Protein AF-A0A3B0VRW0-F1 (afdb_monomer_lite)

Organism: NCBI:txid652676

Secondary structure (DSSP, 8-state):
-PPPPPP--PPPPPHHHHHHHHHHHHHHHHHHHTTTTTT----EEETTEEEPHHHHHHHHHHHHHHHHHHHHHHHHHTTPPPP--SHHHHHHHTT-SPPPPPP---

Structure (mmCIF, N/CA/C/O backbone):
data_AF-A0A3B0VRW0-F1
#
_entry.id   AF-A0A3B0VRW0-F1
#
loop_
_atom_site.group_PDB
_atom_site.id
_atom_site.type_symbol
_atom_site.label_atom_id
_atom_site.label_alt_id
_atom_site.label_comp_id
_atom_site.label_asym_id
_atom_site.label_entity_id
_atom_site.label_seq_id
_atom_site.pdbx_PDB_ins_code
_atom_site.Cartn_x
_atom_site.Cartn_y
_atom_site.Cartn_z
_atom_site.occupancy
_atom_site.B_iso_or_equiv
_atom_site.auth_seq_id
_atom_site.auth_comp_id
_atom_site.auth_asym_id
_atom_site.auth_atom_id
_atom_site.pdbx_PDB_model_num
ATOM 1 N N . MET A 1 1 ? -23.478 21.149 -30.872 1.00 41.31 1 MET A N 1
ATOM 2 C CA . MET A 1 1 ? -23.510 20.870 -29.421 1.00 41.31 1 MET A CA 1
ATOM 3 C C . MET A 1 1 ? -23.155 19.397 -29.230 1.00 41.31 1 MET A C 1
ATOM 5 O O . MET A 1 1 ? -23.998 18.545 -29.491 1.00 41.31 1 MET A O 1
ATOM 9 N N . GLY A 1 2 ? -21.890 19.077 -28.942 1.00 54.88 2 GLY A N 1
ATOM 10 C CA . GLY A 1 2 ? -21.461 17.691 -28.709 1.00 54.88 2 GLY A CA 1
ATOM 11 C C . GLY A 1 2 ? -22.028 17.187 -27.383 1.00 54.88 2 GLY A C 1
ATOM 12 O O . GLY A 1 2 ? -22.048 17.938 -26.413 1.00 54.88 2 GLY A O 1
ATOM 13 N N . LYS A 1 3 ? -22.554 15.959 -27.346 1.00 57.75 3 LYS A N 1
ATOM 14 C CA . LYS A 1 3 ? -23.008 15.347 -26.092 1.00 57.75 3 LYS A CA 1
ATOM 15 C C . LYS A 1 3 ? -21.777 15.059 -25.232 1.00 57.75 3 LYS A C 1
ATOM 17 O O . LYS A 1 3 ? -20.930 14.276 -25.650 1.00 57.75 3 LYS A O 1
ATOM 22 N N . GLU A 1 4 ? -21.701 15.684 -24.061 1.00 54.88 4 GLU A N 1
ATOM 23 C CA . GLU A 1 4 ? -20.744 15.335 -23.007 1.00 54.88 4 GLU A CA 1
ATOM 24 C C . GLU A 1 4 ? -20.784 13.813 -22.763 1.00 54.88 4 GLU A C 1
ATOM 26 O O . GLU A 1 4 ? -21.884 13.251 -22.632 1.00 54.88 4 GLU A O 1
ATOM 31 N N . PRO A 1 5 ? -19.632 13.117 -22.740 1.00 62.00 5 PRO A N 1
ATOM 32 C CA . PRO A 1 5 ? -19.601 11.696 -22.436 1.00 62.00 5 PRO A CA 1
ATOM 33 C C . PRO A 1 5 ? -20.141 11.485 -21.021 1.00 62.00 5 PRO A C 1
ATOM 35 O O . PRO A 1 5 ? -19.638 12.040 -20.046 1.00 62.00 5 PRO A O 1
ATOM 38 N N . ARG A 1 6 ? -21.204 10.686 -20.903 1.00 61.50 6 ARG A N 1
ATOM 39 C CA . ARG A 1 6 ? -21.735 10.305 -19.594 1.00 61.50 6 ARG A CA 1
ATOM 40 C C . ARG A 1 6 ? -20.704 9.420 -18.902 1.00 61.50 6 ARG A C 1
ATOM 42 O O . ARG A 1 6 ? -20.290 8.416 -19.479 1.00 61.50 6 ARG A O 1
ATOM 49 N N . LEU A 1 7 ? -20.331 9.78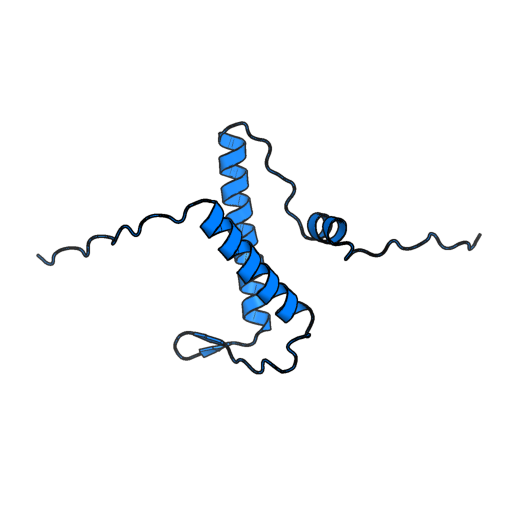3 -17.675 1.00 60.16 7 LEU A N 1
ATOM 50 C CA . LEU A 1 7 ? -19.578 8.918 -16.768 1.00 60.16 7 LEU A CA 1
ATOM 51 C C . LEU A 1 7 ? -20.251 7.539 -16.731 1.00 60.16 7 LEU A C 1
ATOM 53 O O . LEU A 1 7 ? -21.423 7.417 -16.367 1.00 60.16 7 LEU A O 1
ATOM 57 N N . ASN A 1 8 ? -19.521 6.514 -17.171 1.00 66.50 8 ASN A N 1
ATOM 58 C CA . ASN A 1 8 ? -19.935 5.128 -17.022 1.00 66.50 8 ASN A CA 1
ATOM 59 C C . ASN A 1 8 ? -19.782 4.763 -15.544 1.00 66.50 8 ASN A C 1
ATOM 61 O O . ASN A 1 8 ? -18.683 4.437 -15.098 1.00 66.50 8 ASN A O 1
ATOM 65 N N . TRP A 1 9 ? -20.869 4.877 -14.784 1.00 56.38 9 TRP A N 1
ATOM 66 C CA . TRP A 1 9 ? -20.918 4.434 -13.397 1.00 56.38 9 TRP A 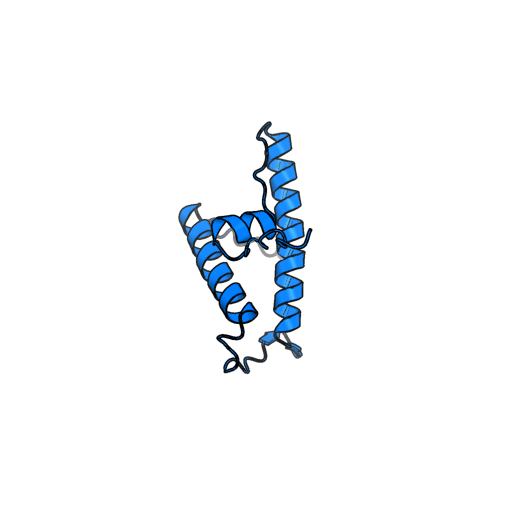CA 1
ATOM 67 C C . TRP A 1 9 ? -20.836 2.909 -13.367 1.00 56.38 9 TRP A C 1
ATOM 69 O O . TRP A 1 9 ? -21.850 2.214 -13.414 1.00 56.38 9 TRP A O 1
ATOM 79 N N . GLN A 1 10 ? -19.612 2.388 -13.325 1.00 76.31 10 GLN A N 1
ATOM 80 C CA . GLN A 1 10 ? -19.386 1.000 -12.956 1.00 76.31 10 GLN A CA 1
ATOM 81 C C . GLN A 1 10 ? -19.892 0.794 -11.528 1.00 76.31 10 GLN A C 1
ATOM 83 O O . GLN A 1 10 ? -19.759 1.680 -10.679 1.00 76.31 10 GLN A O 1
ATOM 88 N N . THR A 1 11 ? -20.494 -0.366 -11.269 1.00 82.38 11 THR A N 1
ATOM 89 C CA . THR A 1 11 ? -20.878 -0.758 -9.914 1.00 82.38 11 THR A CA 1
ATOM 90 C C . THR A 1 11 ? -19.636 -0.687 -9.022 1.00 82.38 11 THR A C 1
ATOM 92 O O . THR A 1 11 ? -18.639 -1.333 -9.352 1.00 82.38 11 THR A O 1
ATOM 95 N N . PRO A 1 12 ? -19.654 0.106 -7.933 1.00 84.25 12 PRO A N 1
ATOM 96 C CA . PRO A 1 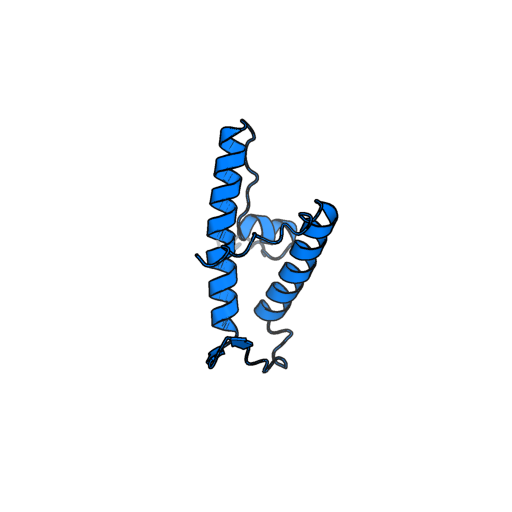12 ? -18.525 0.166 -7.020 1.00 84.25 12 PRO A CA 1
ATOM 97 C C . PRO A 1 12 ? -18.251 -1.226 -6.440 1.00 84.25 12 PRO A C 1
ATOM 99 O O . PRO A 1 12 ? -19.213 -1.934 -6.123 1.00 84.25 12 PRO A O 1
ATOM 102 N N . PRO A 1 13 ? -16.977 -1.618 -6.283 1.00 88.75 13 PRO A N 1
ATOM 103 C CA . PRO A 1 13 ? -16.641 -2.897 -5.683 1.00 88.75 13 PRO A CA 1
ATOM 104 C C . PRO A 1 13 ? -17.179 -2.970 -4.254 1.00 88.75 13 PRO A C 1
ATOM 106 O O . PRO A 1 13 ? -17.162 -1.988 -3.504 1.00 88.75 13 PRO A O 1
ATOM 109 N N . ASN A 1 14 ? -17.653 -4.148 -3.867 1.00 94.25 14 ASN A N 1
ATOM 110 C CA . ASN A 1 14 ? -18.024 -4.411 -2.487 1.00 94.25 14 ASN A CA 1
ATOM 111 C C . ASN A 1 14 ? -16.767 -4.544 -1.601 1.00 94.25 14 ASN A C 1
ATOM 113 O O . ASN A 1 14 ? -15.638 -4.645 -2.083 1.00 94.25 14 ASN A O 1
ATOM 117 N N . PHE A 1 15 ? -16.950 -4.561 -0.279 1.00 92.69 15 PHE A N 1
ATOM 118 C CA . PHE A 1 15 ? -15.819 -4.623 0.653 1.00 92.69 15 PHE A CA 1
ATOM 119 C C . PHE A 1 15 ? -14.953 -5.881 0.505 1.00 92.69 15 PHE A C 1
ATOM 121 O O . PHE A 1 15 ? -13.746 -5.794 0.718 1.00 92.69 15 PHE A O 1
ATOM 128 N N . ALA A 1 16 ? -15.526 -7.027 0.125 1.00 95.69 16 ALA A N 1
ATOM 129 C CA . ALA A 1 16 ? -14.752 -8.247 -0.094 1.00 95.69 16 ALA A CA 1
ATOM 130 C C . ALA A 1 16 ? -13.875 -8.133 -1.351 1.00 95.69 16 ALA A C 1
ATOM 132 O O . ALA A 1 16 ? -12.709 -8.515 -1.323 1.00 95.69 16 ALA A O 1
ATOM 133 N N . GLU A 1 17 ? -14.399 -7.536 -2.423 1.00 94.81 17 GLU A N 1
ATOM 134 C CA . GLU A 1 17 ? -13.636 -7.254 -3.647 1.00 94.81 17 GLU A CA 1
ATOM 135 C C . GLU A 1 17 ? -12.511 -6.246 -3.384 1.00 94.81 17 GLU A C 1
ATOM 137 O O . GLU A 1 17 ? -11.377 -6.449 -3.820 1.00 94.81 17 GLU A O 1
ATOM 142 N N . LEU A 1 18 ? -12.791 -5.193 -2.608 1.00 91.94 18 LEU A N 1
ATOM 143 C CA . LEU A 1 18 ? -11.780 -4.225 -2.176 1.00 91.94 18 LEU A CA 1
ATOM 144 C C . LEU A 1 18 ? -10.689 -4.879 -1.323 1.00 91.94 18 LEU A C 1
ATOM 146 O O . LEU A 1 18 ? -9.506 -4.618 -1.537 1.00 91.94 18 LEU A O 1
ATOM 150 N N . GLN A 1 19 ? -11.069 -5.745 -0.381 1.00 94.06 19 GLN A N 1
ATOM 151 C CA . GLN A 1 19 ? -10.120 -6.475 0.456 1.00 94.06 19 GLN A CA 1
ATOM 152 C C . GLN A 1 19 ? -9.243 -7.402 -0.389 1.00 94.06 19 GLN A C 1
ATOM 154 O O . GLN A 1 19 ? -8.023 -7.381 -0.244 1.00 94.06 19 GLN A O 1
ATOM 159 N N . GLN A 1 20 ? -9.838 -8.164 -1.308 1.00 95.69 20 GLN A N 1
ATOM 160 C CA . GLN A 1 20 ? -9.097 -9.050 -2.200 1.00 95.69 20 GLN A CA 1
ATOM 161 C C . GLN A 1 20 ? -8.111 -8.272 -3.080 1.00 95.69 20 GLN A C 1
ATOM 163 O O . GLN A 1 20 ? -6.960 -8.690 -3.230 1.00 95.69 20 GLN A O 1
ATOM 168 N N . ALA A 1 21 ? -8.536 -7.135 -3.637 1.00 92.00 21 ALA A N 1
ATOM 169 C CA . ALA A 1 21 ? -7.671 -6.273 -4.433 1.00 92.00 21 ALA A CA 1
ATOM 170 C C . ALA A 1 21 ? -6.502 -5.723 -3.600 1.00 92.00 21 ALA A C 1
ATOM 172 O O . ALA A 1 21 ? -5.353 -5.795 -4.041 1.00 92.00 21 ALA A O 1
ATOM 173 N N . ALA A 1 22 ? -6.770 -5.234 -2.385 1.00 90.62 22 ALA A N 1
ATOM 174 C CA . ALA A 1 22 ? -5.744 -4.737 -1.469 1.00 90.62 22 ALA A CA 1
ATOM 175 C C . ALA A 1 22 ? -4.732 -5.827 -1.073 1.00 90.62 22 ALA A C 1
ATOM 177 O O . ALA A 1 22 ? -3.528 -5.580 -1.101 1.00 90.62 22 ALA A O 1
ATOM 178 N N . THR A 1 23 ? -5.192 -7.046 -0.769 1.00 92.50 23 THR A N 1
ATOM 179 C CA . THR A 1 23 ? -4.310 -8.181 -0.450 1.00 92.50 23 THR A CA 1
ATOM 180 C C . THR A 1 23 ? -3.444 -8.566 -1.645 1.00 92.50 23 THR A C 1
ATOM 182 O O . THR A 1 23 ? -2.222 -8.587 -1.528 1.00 92.50 23 THR A O 1
ATOM 185 N N . THR A 1 24 ? -4.059 -8.796 -2.808 1.00 92.50 24 THR A N 1
ATOM 186 C CA . THR A 1 24 ? -3.350 -9.252 -4.018 1.00 92.50 24 THR A CA 1
ATOM 187 C C . THR A 1 24 ? -2.275 -8.251 -4.445 1.00 92.50 24 THR A C 1
ATOM 189 O O . THR A 1 24 ? -1.143 -8.620 -4.755 1.00 92.50 24 THR A O 1
ATOM 192 N N . THR A 1 25 ? -2.612 -6.960 -4.449 1.00 89.00 25 THR A N 1
ATOM 193 C CA . THR A 1 25 ? -1.660 -5.907 -4.823 1.00 89.00 25 THR A CA 1
ATOM 194 C C . THR A 1 25 ? -0.571 -5.716 -3.770 1.00 89.00 25 THR A C 1
ATOM 196 O O . THR A 1 25 ? 0.596 -5.561 -4.132 1.00 89.00 25 THR A O 1
ATOM 199 N N . GLY A 1 26 ? -0.915 -5.786 -2.480 1.00 89.88 26 GLY A N 1
ATOM 200 C CA . GLY A 1 26 ? 0.048 -5.705 -1.382 1.00 89.88 26 GLY A CA 1
ATOM 201 C C . GLY A 1 26 ? 1.082 -6.833 -1.417 1.00 89.88 26 GLY A C 1
ATOM 202 O O . GLY A 1 26 ? 2.277 -6.567 -1.296 1.00 89.88 26 GLY A O 1
ATOM 203 N N . GLU A 1 27 ? 0.652 -8.074 -1.654 1.00 89.19 27 GLU A N 1
ATOM 204 C CA . GLU A 1 27 ? 1.546 -9.229 -1.809 1.00 89.19 27 GLU A CA 1
ATOM 205 C C . GLU A 1 27 ? 2.501 -9.059 -2.998 1.00 89.19 27 GLU A C 1
ATOM 207 O O . GLU A 1 27 ? 3.702 -9.299 -2.863 1.00 89.19 27 GLU A O 1
ATOM 212 N N . GLY A 1 28 ? 2.001 -8.566 -4.136 1.00 85.44 28 GLY A N 1
ATOM 213 C CA . GLY A 1 28 ? 2.831 -8.270 -5.307 1.00 85.44 28 GLY A CA 1
ATOM 214 C C . GLY A 1 28 ? 3.893 -7.196 -5.039 1.00 85.44 28 GLY A C 1
ATOM 215 O O . GLY A 1 28 ? 5.054 -7.369 -5.412 1.00 85.44 28 GLY A O 1
ATOM 216 N N . LEU A 1 29 ? 3.526 -6.110 -4.349 1.00 87.44 29 L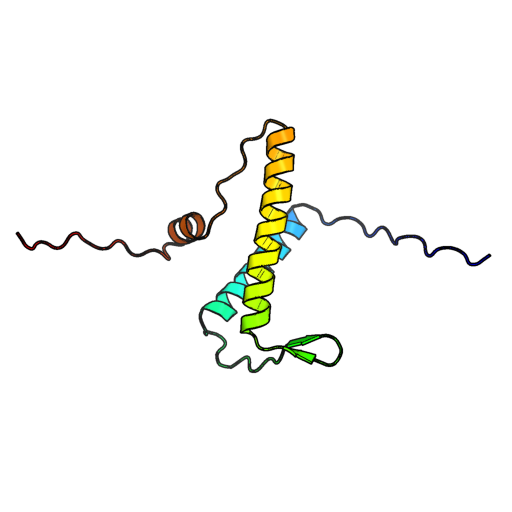EU A N 1
ATOM 217 C CA . LEU A 1 29 ? 4.466 -5.049 -3.963 1.00 87.44 29 LEU A CA 1
ATOM 218 C C . LEU A 1 29 ? 5.514 -5.543 -2.955 1.00 87.44 29 LEU A C 1
ATOM 220 O O . LEU A 1 29 ? 6.680 -5.164 -3.053 1.00 87.44 29 LEU A O 1
ATOM 224 N N . LEU A 1 30 ? 5.133 -6.409 -2.012 1.00 87.44 30 LEU A N 1
ATOM 225 C CA . LEU A 1 30 ? 6.072 -7.019 -1.064 1.00 87.44 30 LEU A CA 1
ATOM 226 C C . LEU A 1 30 ? 7.054 -7.964 -1.754 1.00 87.44 30 LEU A C 1
ATOM 228 O O . LEU A 1 30 ? 8.246 -7.918 -1.455 1.00 87.44 30 LEU A O 1
ATOM 232 N N . ALA A 1 31 ? 6.576 -8.793 -2.681 1.00 83.69 31 ALA A N 1
ATOM 233 C CA . ALA A 1 31 ? 7.432 -9.679 -3.462 1.00 83.69 31 ALA A CA 1
ATOM 234 C C . ALA A 1 31 ? 8.437 -8.878 -4.312 1.00 83.69 31 ALA A C 1
ATOM 236 O O . ALA A 1 31 ? 9.604 -9.259 -4.413 1.00 83.69 31 ALA A O 1
ATOM 237 N N . LEU A 1 32 ? 8.015 -7.727 -4.856 1.00 78.94 32 LEU A N 1
ATOM 238 C CA . LEU A 1 32 ? 8.907 -6.801 -5.554 1.00 78.94 32 LEU A CA 1
ATOM 239 C C . LEU A 1 32 ? 9.945 -6.178 -4.608 1.00 78.94 32 LEU A C 1
ATOM 241 O O . LEU A 1 32 ? 11.125 -6.135 -4.942 1.00 78.94 32 LEU A O 1
ATOM 245 N N . ALA A 1 33 ? 9.530 -5.739 -3.417 1.00 83.25 33 ALA A N 1
ATOM 246 C CA . ALA A 1 33 ? 10.419 -5.120 -2.432 1.00 83.25 33 ALA A CA 1
ATOM 247 C C . ALA A 1 33 ? 11.485 -6.079 -1.875 1.00 83.25 33 ALA A C 1
ATOM 249 O O . ALA A 1 33 ? 12.587 -5.647 -1.548 1.00 83.25 33 ALA A O 1
ATOM 250 N N . LYS A 1 34 ? 11.163 -7.371 -1.753 1.00 82.81 34 LYS A N 1
ATOM 251 C CA . LYS A 1 34 ? 12.069 -8.397 -1.211 1.00 82.81 34 LYS A CA 1
ATOM 252 C C . LYS A 1 34 ? 13.102 -8.912 -2.212 1.00 82.81 34 LYS A C 1
ATOM 254 O O . LYS A 1 34 ? 13.884 -9.788 -1.859 1.00 82.81 34 LYS A O 1
ATOM 259 N N . ASP A 1 35 ? 13.082 -8.422 -3.451 1.00 71.81 35 ASP A N 1
ATOM 260 C CA . ASP A 1 35 ? 13.919 -8.919 -4.551 1.00 71.81 35 ASP A CA 1
ATOM 261 C C . ASP A 1 35 ? 13.801 -10.444 -4.795 1.00 71.81 35 ASP A C 1
ATOM 263 O O . ASP A 1 35 ? 14.582 -11.056 -5.528 1.00 71.81 35 ASP A O 1
ATOM 267 N N . GLU A 1 36 ? 12.733 -11.073 -4.280 1.00 62.03 36 GLU A N 1
ATOM 268 C CA . GLU A 1 36 ? 12.310 -12.433 -4.662 1.00 62.03 36 GLU A CA 1
ATOM 269 C C . GLU A 1 36 ? 11.986 -12.507 -6.170 1.00 62.03 36 GLU A C 1
ATOM 271 O O . GLU A 1 36 ? 11.880 -13.579 -6.769 1.00 62.03 36 GLU A O 1
ATOM 276 N N . LEU A 1 37 ? 11.896 -11.334 -6.798 1.00 56.91 37 LEU A N 1
ATOM 277 C CA . LEU A 1 37 ? 11.647 -11.084 -8.199 1.00 56.91 37 LEU A CA 1
ATOM 278 C C . LEU A 1 37 ? 12.860 -10.469 -8.921 1.00 56.91 37 LEU A C 1
ATOM 280 O O . LEU A 1 37 ? 12.665 -9.828 -9.944 1.00 56.91 37 LEU A O 1
ATOM 284 N N . SER A 1 38 ? 14.107 -10.735 -8.518 1.00 53.97 38 SER A N 1
ATOM 285 C CA . SER A 1 38 ? 15.319 -10.426 -9.323 1.00 53.97 38 SER A CA 1
ATOM 286 C C . SER A 1 38 ? 15.283 -10.973 -10.774 1.00 53.97 38 SER A C 1
ATOM 288 O O . SER A 1 38 ? 16.124 -10.647 -11.616 1.00 53.97 38 SER A O 1
ATOM 290 N N . LYS A 1 39 ? 14.270 -11.790 -11.109 1.00 52.12 39 LYS A N 1
ATOM 291 C CA . LYS A 1 39 ? 13.921 -12.268 -12.460 1.00 52.12 39 LYS A CA 1
ATOM 292 C C . LYS A 1 39 ? 12.845 -11.449 -13.184 1.00 52.12 39 LYS A C 1
ATOM 294 O O . LYS A 1 39 ? 12.719 -11.573 -14.400 1.00 52.12 39 LYS A O 1
ATOM 299 N N . LEU A 1 40 ? 12.095 -10.601 -12.489 1.00 54.62 40 LEU A N 1
ATOM 300 C CA . LEU A 1 40 ? 11.229 -9.588 -13.078 1.00 54.62 40 LEU A CA 1
ATOM 301 C C . LEU A 1 40 ? 12.089 -8.426 -13.573 1.00 54.62 40 LEU A C 1
ATOM 303 O O . LEU A 1 40 ? 12.057 -7.314 -13.058 1.00 54.62 40 LEU A O 1
ATOM 307 N N . ARG A 1 41 ? 12.779 -8.657 -14.691 1.00 53.50 41 ARG A N 1
ATOM 308 C CA . ARG A 1 41 ? 13.141 -7.583 -15.628 1.00 53.50 41 ARG A CA 1
ATOM 309 C C . ARG A 1 41 ? 11.888 -7.009 -16.309 1.00 53.50 41 ARG A C 1
ATOM 311 O O . ARG A 1 41 ? 11.906 -6.736 -17.505 1.00 53.50 41 ARG A O 1
ATOM 318 N N . THR A 1 42 ? 10.768 -6.896 -15.596 1.00 57.31 42 THR A N 1
ATOM 319 C CA . THR A 1 42 ? 9.565 -6.251 -16.112 1.00 57.31 42 THR A CA 1
ATOM 320 C C . THR A 1 42 ? 9.824 -4.771 -16.053 1.00 57.31 42 THR A C 1
ATOM 322 O O . THR A 1 42 ? 9.656 -4.111 -15.033 1.00 57.31 42 THR A O 1
ATOM 325 N N . THR A 1 43 ? 10.286 -4.261 -17.178 1.00 63.50 43 THR A N 1
ATOM 326 C CA . THR A 1 43 ? 10.196 -2.850 -17.465 1.00 63.50 43 THR A CA 1
ATOM 327 C C . THR A 1 43 ? 8.711 -2.520 -17.522 1.00 63.50 43 THR A C 1
ATOM 329 O O . THR A 1 43 ? 7.994 -3.005 -18.399 1.00 63.50 43 THR A O 1
ATOM 332 N N . PHE A 1 44 ? 8.219 -1.782 -16.531 1.00 72.75 44 PHE A N 1
ATOM 333 C CA . PHE A 1 44 ? 6.825 -1.365 -16.528 1.00 72.75 44 PHE A CA 1
ATOM 334 C C . PHE A 1 44 ? 6.645 -0.373 -17.674 1.00 72.75 44 PHE A C 1
ATOM 336 O O . PHE A 1 44 ? 7.419 0.569 -17.797 1.00 72.75 44 PHE A O 1
ATOM 343 N N . GLN A 1 45 ? 5.665 -0.595 -18.544 1.00 78.62 45 GLN A N 1
ATOM 344 C CA . GLN A 1 45 ? 5.368 0.336 -19.627 1.00 78.62 45 GLN A CA 1
ATOM 345 C C . GLN A 1 45 ? 4.231 1.252 -19.207 1.00 78.62 45 GLN A C 1
ATOM 347 O O . GLN A 1 45 ? 3.161 0.785 -18.817 1.00 78.62 45 GLN A O 1
ATOM 352 N N . LYS A 1 46 ? 4.467 2.557 -19.297 1.00 81.50 46 LYS A N 1
ATOM 353 C CA . LYS A 1 46 ? 3.416 3.565 -19.200 1.00 81.50 46 LYS A CA 1
ATOM 354 C C . LYS A 1 46 ? 3.610 4.547 -20.336 1.00 81.50 46 LYS A C 1
ATOM 356 O O . LYS A 1 46 ? 4.648 5.203 -20.412 1.00 81.50 46 LYS A O 1
ATOM 361 N N . ASP A 1 47 ? 2.601 4.639 -21.190 1.00 86.31 47 ASP A N 1
ATOM 362 C CA . ASP A 1 47 ? 2.656 5.432 -22.413 1.00 86.31 47 ASP A CA 1
ATOM 363 C C . ASP A 1 47 ? 3.890 5.028 -23.247 1.00 86.31 47 ASP A C 1
ATOM 365 O O . ASP A 1 47 ? 4.035 3.860 -23.605 1.00 86.31 47 ASP A O 1
ATOM 369 N N . GLU A 1 48 ? 4.804 5.961 -23.508 1.00 88.75 48 GLU A N 1
ATOM 370 C CA . GLU A 1 48 ? 6.039 5.727 -24.269 1.00 88.75 48 GLU A CA 1
ATOM 371 C C . GLU A 1 48 ? 7.259 5.428 -23.375 1.00 88.75 48 GLU A C 1
ATOM 373 O O . GLU A 1 48 ? 8.387 5.347 -23.863 1.00 88.75 48 GLU A O 1
ATOM 378 N N . TYR A 1 49 ? 7.059 5.262 -22.061 1.00 84.19 49 TYR A N 1
ATOM 379 C CA . TYR A 1 49 ? 8.145 5.119 -21.095 1.00 84.19 49 TYR A CA 1
ATOM 380 C C . TYR A 1 49 ? 8.290 3.704 -20.556 1.00 84.19 49 TYR A C 1
ATOM 382 O O . TYR A 1 49 ? 7.341 3.064 -20.099 1.00 84.19 49 TYR A O 1
ATOM 390 N N . LEU A 1 50 ? 9.548 3.276 -20.531 1.00 86.44 50 LEU A N 1
ATOM 391 C CA . LEU A 1 50 ? 10.043 2.167 -19.739 1.00 86.44 50 LEU A CA 1
ATOM 392 C C . LEU A 1 50 ? 10.332 2.670 -18.319 1.00 86.44 50 LEU A C 1
ATOM 394 O O . LEU A 1 50 ? 11.161 3.556 -18.125 1.00 86.44 50 LEU A O 1
ATOM 398 N N . ILE A 1 51 ? 9.623 2.127 -17.336 1.00 83.56 51 ILE A N 1
ATOM 399 C CA . ILE A 1 51 ? 9.693 2.529 -15.934 1.00 83.56 51 ILE A CA 1
ATOM 400 C C . ILE A 1 51 ? 10.510 1.504 -15.149 1.00 83.56 51 ILE A C 1
ATOM 402 O O . ILE A 1 51 ? 10.219 0.303 -15.150 1.00 83.56 51 ILE A O 1
ATOM 406 N N . GLU A 1 52 ? 11.506 2.020 -14.435 1.00 81.50 52 GLU A N 1
ATOM 407 C CA . GLU A 1 52 ? 12.296 1.265 -13.471 1.00 81.50 52 GLU A CA 1
ATOM 408 C C . GLU A 1 52 ? 11.435 0.823 -12.274 1.00 81.50 52 GLU A C 1
ATOM 410 O O . GLU A 1 52 ? 10.667 1.633 -11.742 1.00 81.50 52 GLU A O 1
ATOM 415 N N . PRO A 1 53 ? 11.576 -0.419 -11.776 1.00 79.44 53 PRO A N 1
ATOM 416 C CA . PRO A 1 53 ? 10.733 -0.936 -10.696 1.00 79.44 53 PRO A CA 1
ATOM 417 C C . PRO A 1 53 ? 10.704 -0.075 -9.425 1.00 79.44 53 PRO A C 1
ATOM 419 O O . PRO A 1 53 ? 9.661 0.044 -8.781 1.00 79.44 53 PRO A O 1
ATOM 422 N N . TRP A 1 54 ? 11.814 0.585 -9.078 1.00 83.00 54 TRP A N 1
ATOM 423 C CA . TRP A 1 54 ? 11.867 1.458 -7.901 1.00 83.00 54 TRP A CA 1
ATOM 424 C C . TRP A 1 54 ? 10.898 2.649 -8.003 1.00 83.00 54 TRP A C 1
ATOM 426 O O . TRP A 1 54 ? 10.369 3.089 -6.983 1.00 83.00 54 TRP A O 1
ATOM 436 N N . VAL A 1 55 ? 10.605 3.144 -9.213 1.00 86.69 55 VAL A N 1
ATOM 437 C CA . VAL A 1 55 ? 9.654 4.249 -9.429 1.00 86.69 55 VAL A CA 1
ATOM 438 C C . VAL A 1 55 ? 8.242 3.812 -9.048 1.00 86.69 55 VAL A C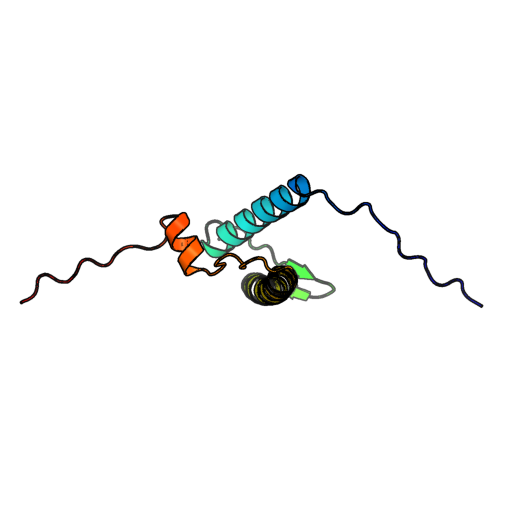 1
ATOM 440 O O . VAL A 1 55 ? 7.511 4.572 -8.416 1.00 86.69 55 VAL A O 1
ATOM 443 N N . VAL A 1 56 ? 7.869 2.571 -9.378 1.00 84.88 56 VAL A N 1
ATOM 444 C CA . VAL A 1 56 ? 6.570 1.992 -9.002 1.00 84.88 56 VAL A CA 1
ATOM 445 C C . VAL A 1 56 ? 6.447 1.897 -7.483 1.00 84.88 56 VAL A C 1
ATOM 447 O O . VAL A 1 56 ? 5.403 2.243 -6.936 1.00 84.88 56 VAL A O 1
ATOM 450 N N . MET A 1 57 ? 7.524 1.511 -6.791 1.00 87.50 57 MET A N 1
ATOM 451 C CA . MET A 1 57 ? 7.542 1.451 -5.326 1.00 87.50 57 MET A CA 1
ATOM 452 C C . MET A 1 57 ? 7.354 2.832 -4.692 1.00 87.50 57 MET A C 1
ATOM 454 O O . MET A 1 57 ? 6.515 2.988 -3.805 1.00 87.50 57 MET A O 1
ATOM 458 N N . VAL A 1 58 ? 8.079 3.847 -5.174 1.00 91.19 58 VAL A N 1
ATOM 459 C CA . VAL A 1 58 ? 7.923 5.235 -4.702 1.00 91.19 58 VAL A CA 1
ATOM 460 C C . VAL A 1 58 ? 6.496 5.732 -4.937 1.00 91.19 58 VAL A C 1
ATOM 462 O O . VAL A 1 58 ? 5.883 6.297 -4.030 1.00 91.19 58 VAL A O 1
ATOM 465 N N . GLN A 1 59 ? 5.942 5.483 -6.126 1.00 91.38 59 GLN A N 1
ATOM 466 C CA . GLN A 1 59 ? 4.580 5.886 -6.459 1.00 91.38 59 GLN A CA 1
ATOM 467 C C . GLN A 1 59 ? 3.550 5.203 -5.554 1.00 91.38 59 GLN A C 1
ATOM 469 O O . GLN A 1 59 ? 2.659 5.875 -5.039 1.00 91.38 59 GLN A O 1
ATOM 474 N N . ALA A 1 60 ? 3.677 3.893 -5.332 1.00 90.56 60 ALA A N 1
ATOM 475 C CA . ALA A 1 60 ? 2.761 3.136 -4.488 1.00 90.56 60 ALA A CA 1
ATOM 476 C C . ALA A 1 60 ? 2.767 3.649 -3.040 1.00 90.56 60 ALA A C 1
ATOM 478 O O . ALA A 1 60 ? 1.700 3.875 -2.471 1.00 90.56 60 ALA A O 1
ATOM 479 N N . ILE A 1 61 ? 3.949 3.897 -2.465 1.00 90.94 61 ILE A N 1
ATOM 480 C CA . ILE A 1 61 ? 4.096 4.393 -1.087 1.00 90.94 61 ILE A CA 1
ATOM 481 C C . ILE A 1 61 ? 3.481 5.790 -0.932 1.00 90.94 61 ILE A C 1
ATOM 483 O O . ILE A 1 61 ? 2.692 6.023 -0.011 1.00 90.94 61 ILE A O 1
ATOM 487 N N . ASN A 1 62 ? 3.808 6.714 -1.838 1.00 92.94 62 ASN A N 1
ATOM 488 C CA . ASN A 1 62 ? 3.316 8.090 -1.767 1.00 92.94 62 ASN A CA 1
ATOM 489 C C . ASN A 1 62 ? 1.796 8.153 -1.969 1.00 92.94 62 ASN A C 1
ATOM 491 O O . ASN A 1 62 ? 1.090 8.762 -1.167 1.00 92.94 62 ASN A O 1
ATOM 495 N N . HIS A 1 63 ? 1.287 7.471 -2.995 1.00 92.81 63 HIS A N 1
ATOM 496 C CA . HIS A 1 63 ? -0.139 7.459 -3.319 1.00 92.81 63 HIS A CA 1
ATOM 497 C C . HIS A 1 63 ? -0.980 6.794 -2.218 1.00 92.81 63 HIS A C 1
ATOM 499 O O . HIS A 1 63 ? -2.034 7.304 -1.843 1.00 92.81 63 HIS A O 1
ATOM 505 N N . ALA A 1 64 ? -0.500 5.685 -1.640 1.00 91.00 64 ALA A N 1
ATOM 506 C CA . ALA A 1 64 ? -1.176 5.043 -0.514 1.00 91.00 64 ALA A CA 1
ATOM 507 C C . ALA A 1 64 ? -1.218 5.953 0.723 1.00 91.00 64 ALA A C 1
ATOM 509 O O . ALA A 1 64 ? -2.237 6.007 1.408 1.00 91.00 64 ALA A O 1
ATOM 510 N N . THR A 1 65 ? -0.142 6.702 0.988 1.00 91.00 65 THR A N 1
ATOM 511 C CA . THR A 1 65 ? -0.089 7.650 2.111 1.00 91.00 65 THR A CA 1
ATOM 512 C C . THR A 1 65 ? -1.135 8.753 1.953 1.00 91.00 65 THR A C 1
ATOM 514 O O . THR A 1 65 ? -1.870 9.025 2.899 1.00 91.00 65 THR A O 1
ATOM 517 N N . GLU A 1 66 ? -1.269 9.336 0.759 1.00 93.94 66 GLU A N 1
ATOM 518 C CA . GLU A 1 66 ? -2.293 10.351 0.480 1.00 93.94 66 GLU A CA 1
ATOM 519 C C . GLU A 1 66 ? -3.710 9.820 0.751 1.00 93.94 66 GLU A C 1
ATOM 521 O O . GLU A 1 66 ? -4.483 10.434 1.491 1.00 93.94 66 GLU A O 1
ATOM 526 N N . HIS A 1 67 ? -4.042 8.643 0.215 1.00 91.81 67 HIS A N 1
ATOM 527 C CA . HIS A 1 67 ? -5.356 8.037 0.429 1.00 91.81 67 HIS A CA 1
ATOM 528 C C . HIS A 1 67 ? -5.608 7.637 1.885 1.00 91.81 67 HIS A C 1
ATOM 530 O O . HIS A 1 67 ? -6.730 7.788 2.373 1.00 91.81 67 HIS A O 1
ATOM 536 N N . HIS A 1 68 ? -4.590 7.165 2.609 1.00 91.50 68 HIS A N 1
ATOM 537 C CA . HIS A 1 68 ? -4.724 6.887 4.036 1.00 91.50 68 HIS A CA 1
ATOM 538 C C . HIS A 1 68 ? -5.110 8.145 4.813 1.00 91.50 68 HIS A C 1
ATOM 540 O O . HIS A 1 68 ? -5.999 8.071 5.658 1.00 91.50 68 HIS A O 1
ATOM 546 N N . GLU A 1 69 ? -4.506 9.297 4.519 1.00 93.75 69 GLU A N 1
ATOM 547 C CA . GLU A 1 69 ? -4.857 10.549 5.197 1.00 93.75 69 GLU A CA 1
ATOM 548 C C . GLU A 1 69 ? -6.271 11.030 4.840 1.00 93.75 69 GLU A C 1
ATOM 550 O O . GLU A 1 69 ? -7.014 11.465 5.723 1.00 93.75 69 GLU A O 1
ATOM 555 N N . GLN A 1 70 ? -6.709 10.853 3.589 1.00 94.38 70 GLN A N 1
ATOM 556 C CA . GLN A 1 70 ? -8.098 11.122 3.191 1.00 94.38 7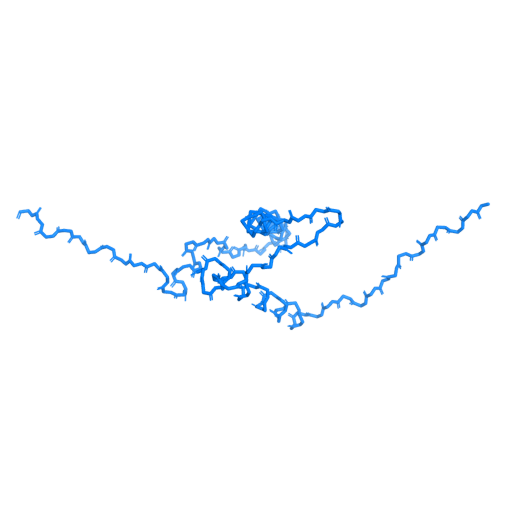0 GLN A CA 1
ATOM 557 C C . GLN A 1 70 ? -9.093 10.242 3.972 1.00 94.38 70 GLN A C 1
ATOM 559 O O . GLN A 1 70 ? -10.068 10.752 4.530 1.00 94.38 70 GLN A O 1
ATOM 564 N N . ILE A 1 71 ? -8.830 8.934 4.083 1.00 92.75 71 ILE A N 1
ATOM 565 C CA . ILE A 1 71 ? -9.683 7.997 4.833 1.00 92.75 71 ILE A CA 1
ATOM 566 C C . ILE A 1 71 ? -9.673 8.323 6.329 1.00 92.75 71 ILE A C 1
ATOM 568 O O . ILE A 1 71 ? -10.734 8.375 6.950 1.00 92.75 71 ILE A O 1
ATOM 572 N N . LYS A 1 72 ? -8.501 8.581 6.924 1.00 95.06 72 LYS A N 1
ATOM 573 C CA . LYS A 1 72 ? -8.385 8.966 8.341 1.00 95.06 72 LYS A CA 1
ATOM 574 C C . LYS A 1 72 ? -9.178 10.237 8.637 1.00 95.06 72 LYS A C 1
ATOM 576 O O . LYS A 1 72 ? -9.857 10.301 9.663 1.00 95.06 72 LYS A O 1
ATOM 581 N N . SER A 1 73 ? -9.131 11.220 7.738 1.00 96.00 73 SER A N 1
ATOM 582 C CA . SER A 1 73 ? -9.917 12.449 7.852 1.00 96.00 73 SER A CA 1
ATOM 583 C C . SER A 1 73 ? -11.422 12.157 7.857 1.00 96.00 73 SER A C 1
ATOM 585 O O . SER A 1 73 ? -12.127 12.607 8.761 1.00 96.00 73 SER A O 1
ATOM 587 N N . MET A 1 74 ? -11.907 11.325 6.926 1.00 97.38 74 MET A N 1
ATOM 588 C CA . MET A 1 74 ? -13.319 10.922 6.870 1.00 97.38 74 MET A CA 1
ATOM 589 C C . MET A 1 74 ? -13.759 10.140 8.114 1.00 97.38 74 MET A C 1
ATOM 591 O O . MET A 1 74 ? -14.803 10.445 8.685 1.00 97.38 74 MET A O 1
ATOM 595 N N . LEU A 1 75 ? -12.964 9.165 8.567 1.00 96.81 75 LEU A N 1
ATOM 596 C CA . LEU A 1 75 ? -13.254 8.399 9.784 1.00 96.81 75 LEU A CA 1
ATOM 597 C C . LEU A 1 75 ? -13.350 9.321 11.004 1.00 96.81 75 LEU A C 1
ATOM 599 O O . LEU A 1 75 ? -14.319 9.243 11.757 1.00 96.81 75 LEU A O 1
ATOM 603 N N . THR A 1 76 ? -12.406 10.255 11.141 1.00 96.88 76 THR A N 1
ATOM 604 C CA . THR A 1 76 ? -12.409 11.246 12.225 1.00 96.88 76 THR A CA 1
ATOM 605 C C . THR A 1 76 ? -13.659 12.125 12.177 1.00 96.88 76 THR A C 1
ATOM 607 O O . THR A 1 76 ? -14.296 12.335 13.207 1.00 96.88 76 THR A O 1
ATOM 610 N N . ALA A 1 77 ? -14.056 12.598 10.991 1.00 97.94 77 ALA A N 1
ATOM 611 C CA . ALA A 1 77 ? -15.272 13.393 10.813 1.00 97.94 77 ALA A CA 1
ATOM 612 C C . ALA A 1 77 ? -16.553 12.622 11.192 1.00 97.94 77 ALA A C 1
ATOM 614 O O . ALA A 1 77 ? -17.527 13.227 11.633 1.00 97.94 77 ALA A O 1
ATOM 615 N N . LEU A 1 78 ? -16.540 11.291 11.069 1.00 98.12 78 LEU A N 1
ATOM 616 C CA . LEU A 1 78 ? -17.618 10.397 11.506 1.00 98.12 78 LEU A CA 1
ATOM 617 C C . LEU A 1 78 ? -17.539 10.020 13.000 1.00 98.12 78 LEU A C 1
ATOM 619 O O . LEU A 1 78 ? -18.351 9.224 13.468 1.00 98.12 78 LEU A O 1
ATOM 623 N N . GLY A 1 79 ? -16.577 10.561 13.756 1.00 98.06 79 GLY A N 1
ATOM 624 C CA . GLY A 1 79 ? -16.362 10.232 15.170 1.00 98.06 79 GLY A CA 1
ATOM 625 C C . GLY A 1 79 ? -15.694 8.871 15.402 1.00 98.06 79 GLY A C 1
ATOM 626 O O . GLY A 1 79 ? -15.722 8.357 16.519 1.00 98.06 79 GLY A O 1
ATOM 627 N N . ILE A 1 80 ? -15.101 8.278 14.362 1.00 97.81 80 ILE A N 1
ATOM 628 C CA . ILE A 1 80 ? -14.390 7.001 14.425 1.00 97.81 80 ILE A CA 1
ATOM 629 C C . ILE A 1 80 ? -12.896 7.283 14.558 1.00 97.81 80 ILE A C 1
ATOM 631 O O . ILE A 1 80 ? -12.297 7.916 13.689 1.00 97.81 80 ILE A O 1
ATOM 635 N N . THR A 1 81 ? -12.270 6.770 15.617 1.00 96.25 81 THR A N 1
ATOM 636 C CA . THR A 1 81 ? -10.811 6.821 15.767 1.00 96.25 81 THR A CA 1
ATOM 637 C C . THR A 1 81 ? -10.152 6.011 14.647 1.00 96.25 81 THR A C 1
ATOM 639 O O . THR A 1 81 ? -10.375 4.797 14.578 1.00 96.25 81 THR A O 1
ATOM 642 N N . PRO A 1 82 ? -9.336 6.628 13.773 1.00 93.38 82 PRO A N 1
ATOM 643 C CA . PRO A 1 82 ? -8.700 5.894 12.690 1.00 93.38 82 PRO A CA 1
ATOM 644 C C . PRO A 1 82 ? -7.687 4.865 13.213 1.00 93.38 82 PRO A C 1
ATOM 646 O O . PRO A 1 82 ? -7.021 5.114 14.224 1.00 93.38 82 PRO A O 1
ATOM 649 N N . PRO A 1 83 ? -7.518 3.719 12.529 1.00 87.94 83 PRO A N 1
ATOM 650 C CA . PRO A 1 83 ? -6.515 2.740 12.915 1.00 87.94 83 PRO A CA 1
ATOM 651 C C . PRO A 1 83 ? -5.100 3.288 12.697 1.00 87.94 83 PRO A C 1
ATOM 653 O O . PRO A 1 83 ? -4.857 4.163 11.862 1.00 87.94 83 PRO A O 1
ATOM 656 N N . ARG A 1 84 ? -4.136 2.726 13.429 1.00 83.88 84 ARG A N 1
ATOM 657 C CA . ARG A 1 84 ? -2.716 2.988 13.196 1.00 83.88 84 ARG A CA 1
ATOM 658 C C . ARG A 1 84 ? -2.269 2.231 11.944 1.00 83.88 84 ARG A C 1
ATOM 660 O O . ARG A 1 84 ? -2.194 1.007 11.958 1.00 83.88 84 ARG A O 1
ATOM 667 N N . ILE A 1 85 ? -1.982 2.971 10.876 1.00 83.00 85 ILE A N 1
ATOM 668 C CA . ILE A 1 85 ? -1.544 2.432 9.582 1.00 83.00 85 ILE A CA 1
ATOM 669 C C . ILE A 1 85 ? -0.158 3.007 9.285 1.00 83.00 85 ILE A C 1
ATOM 671 O O . ILE A 1 85 ? -0.033 4.072 8.683 1.00 83.00 85 ILE A O 1
ATOM 675 N N . ASP A 1 86 ? 0.883 2.344 9.786 1.00 85.75 86 ASP A N 1
ATOM 676 C CA . ASP A 1 86 ? 2.278 2.668 9.485 1.00 85.75 86 ASP A CA 1
ATOM 677 C C . ASP A 1 86 ? 3.115 1.396 9.310 1.00 85.75 86 ASP A C 1
ATOM 679 O O . ASP A 1 86 ? 2.723 0.304 9.736 1.00 85.75 86 ASP A O 1
ATOM 683 N N . GLY A 1 87 ? 4.271 1.547 8.659 1.00 86.25 87 GLY A N 1
ATOM 684 C CA . GLY A 1 87 ? 5.159 0.430 8.339 1.00 86.25 87 GLY A CA 1
ATOM 685 C C . GLY A 1 87 ? 5.690 -0.308 9.570 1.00 86.25 87 GLY A C 1
ATOM 686 O O . GLY A 1 87 ? 5.936 -1.508 9.493 1.00 86.25 87 GLY A O 1
ATOM 687 N N . TRP A 1 88 ? 5.801 0.358 10.723 1.00 90.44 88 TRP A N 1
ATOM 688 C CA . TRP A 1 88 ? 6.238 -0.279 11.966 1.00 90.44 88 TRP A CA 1
ATOM 689 C C . TRP A 1 88 ? 5.140 -1.165 12.542 1.00 90.44 88 TRP A C 1
ATOM 691 O O . TRP A 1 88 ? 5.405 -2.301 12.922 1.00 90.44 88 TRP A O 1
ATOM 701 N N . GLY A 1 89 ? 3.900 -0.671 12.561 1.00 88.81 89 GLY A N 1
ATOM 702 C CA . GLY A 1 89 ? 2.721 -1.450 12.935 1.00 88.81 89 GLY A CA 1
ATOM 703 C C . GLY A 1 89 ? 2.582 -2.706 12.079 1.00 88.81 89 GLY A C 1
ATOM 704 O O . GLY A 1 89 ? 2.430 -3.805 12.613 1.00 88.81 89 GLY A O 1
ATOM 705 N N . TYR A 1 90 ? 2.722 -2.554 10.761 1.00 87.50 90 TYR A N 1
ATOM 706 C CA . TYR A 1 90 ? 2.703 -3.683 9.833 1.00 87.50 90 TYR A CA 1
ATOM 707 C C . TYR A 1 90 ? 3.868 -4.653 10.070 1.00 87.50 90 TYR A C 1
ATOM 709 O O . TYR A 1 90 ? 3.665 -5.866 10.132 1.00 87.50 90 TYR A O 1
ATOM 717 N N . GLY A 1 91 ? 5.082 -4.133 10.262 1.00 91.50 91 GLY A N 1
ATOM 718 C CA . GLY A 1 91 ? 6.263 -4.945 10.541 1.00 91.50 91 GLY A CA 1
ATOM 719 C C . GLY A 1 91 ? 6.135 -5.755 11.833 1.00 91.50 91 GLY A C 1
ATOM 720 O O . GLY A 1 91 ? 6.511 -6.923 11.858 1.00 91.50 91 GLY A O 1
ATOM 721 N N . MET A 1 92 ? 5.552 -5.181 12.890 1.00 90.81 92 MET A N 1
ATOM 722 C CA . MET A 1 92 ? 5.246 -5.918 14.123 1.00 90.81 92 MET A CA 1
ATOM 723 C C . MET A 1 92 ? 4.210 -7.019 13.876 1.00 90.81 92 MET A C 1
ATOM 725 O O . MET A 1 92 ? 4.429 -8.157 14.272 1.00 90.81 92 MET A O 1
ATOM 729 N N . ALA A 1 93 ? 3.109 -6.705 13.185 1.00 89.56 93 ALA A N 1
ATOM 730 C CA . ALA A 1 93 ? 2.040 -7.667 12.903 1.00 89.56 93 ALA A CA 1
ATOM 731 C C . ALA A 1 93 ? 2.502 -8.856 12.041 1.00 89.56 93 ALA A C 1
ATOM 733 O O . ALA A 1 93 ? 1.912 -9.933 12.100 1.00 89.56 93 ALA A O 1
ATOM 734 N N . THR A 1 94 ? 3.555 -8.662 11.245 1.00 90.25 94 THR A N 1
ATOM 735 C CA . THR A 1 94 ? 4.109 -9.669 10.329 1.00 90.25 94 THR A CA 1
ATOM 736 C C . THR A 1 94 ? 5.415 -10.295 10.815 1.00 90.25 94 THR A C 1
ATOM 738 O O . THR A 1 94 ? 6.009 -11.087 10.087 1.00 90.25 94 THR A O 1
ATOM 741 N N . ASN A 1 95 ? 5.869 -9.976 12.033 1.00 91.62 95 ASN A N 1
ATOM 742 C CA . ASN A 1 95 ? 7.166 -10.406 12.573 1.00 91.62 95 ASN A CA 1
ATOM 743 C C . ASN A 1 95 ? 8.365 -10.031 11.675 1.00 91.62 95 ASN A C 1
ATOM 745 O O . ASN A 1 95 ? 9.372 -10.733 11.641 1.00 91.62 95 ASN A O 1
ATOM 749 N N . ALA A 1 96 ? 8.267 -8.917 10.948 1.00 90.88 96 ALA A N 1
ATOM 750 C CA . ALA A 1 96 ? 9.348 -8.384 10.122 1.00 90.88 96 ALA A CA 1
ATOM 751 C C . ALA A 1 96 ? 10.329 -7.495 10.911 1.00 90.88 96 ALA A C 1
ATOM 753 O O . ALA A 1 96 ? 11.377 -7.122 10.386 1.00 90.88 96 ALA A O 1
ATOM 754 N N . LEU A 1 97 ? 10.009 -7.138 12.162 1.00 91.69 97 LEU A N 1
ATOM 755 C CA . LEU A 1 97 ? 10.916 -6.407 13.052 1.00 91.69 97 LEU A CA 1
ATOM 756 C C . LEU A 1 97 ? 11.647 -7.384 13.977 1.00 91.69 97 LEU A C 1
ATOM 758 O O . LEU A 1 97 ? 11.015 -8.179 14.666 1.00 91.69 97 LEU A O 1
ATOM 762 N N . THR A 1 98 ? 12.977 -7.299 14.022 1.00 88.81 98 THR A N 1
ATOM 763 C CA . THR A 1 98 ? 13.801 -8.086 14.953 1.00 88.81 98 THR A CA 1
ATOM 764 C C . THR A 1 98 ? 14.111 -7.255 16.193 1.00 88.81 98 THR A C 1
ATOM 766 O O . THR A 1 98 ? 14.583 -6.123 16.079 1.00 88.81 98 THR A O 1
ATOM 769 N N . GLN A 1 99 ? 13.856 -7.807 17.381 1.00 86.81 99 GLN A N 1
ATOM 770 C CA . GLN A 1 99 ? 14.250 -7.168 18.633 1.00 86.81 99 GLN A CA 1
ATOM 771 C C . GLN A 1 99 ? 15.771 -7.243 18.783 1.00 86.81 99 GLN A C 1
ATOM 773 O O . GLN A 1 99 ? 16.358 -8.321 18.720 1.00 86.81 99 GLN A O 1
ATOM 778 N N . ILE A 1 100 ? 16.407 -6.096 18.999 1.00 87.00 100 ILE A N 1
ATOM 779 C CA . ILE A 1 100 ? 17.819 -6.053 19.373 1.00 87.00 100 ILE A CA 1
ATOM 780 C C . ILE A 1 100 ? 17.881 -6.374 20.871 1.00 87.00 100 ILE A C 1
ATOM 782 O O . ILE A 1 100 ? 17.288 -5.654 21.676 1.00 87.00 100 ILE A O 1
ATOM 786 N N . SER A 1 101 ? 18.546 -7.468 21.251 1.00 81.00 101 SER A N 1
ATOM 787 C CA . SER A 1 101 ? 18.844 -7.740 22.662 1.00 81.00 101 SER A CA 1
ATOM 788 C C . SER A 1 101 ? 19.697 -6.598 23.224 1.00 81.00 101 SER A C 1
ATOM 790 O O . SER A 1 101 ? 20.617 -6.156 22.532 1.00 81.00 101 SER A O 1
ATOM 792 N N . PRO A 1 102 ? 19.451 -6.114 24.454 1.00 73.00 102 PRO A N 1
ATOM 793 C CA . PRO A 1 102 ? 20.373 -5.181 25.088 1.00 73.00 102 PRO A CA 1
ATOM 794 C C . PRO A 1 102 ? 21.743 -5.859 25.192 1.00 73.00 102 PRO A C 1
ATOM 796 O O . PRO A 1 102 ? 21.816 -6.996 25.666 1.00 73.00 102 PRO A O 1
ATOM 799 N N . ASN A 1 103 ? 22.805 -5.191 24.733 1.00 66.62 103 ASN A N 1
ATOM 800 C CA . ASN A 1 103 ? 24.169 -5.665 24.954 1.00 66.62 103 ASN A CA 1
ATOM 801 C C . ASN A 1 103 ? 24.366 -5.896 26.458 1.00 66.62 103 ASN A C 1
ATOM 803 O O . ASN A 1 103 ? 24.131 -4.996 27.264 1.00 66.62 103 ASN A O 1
ATOM 807 N N . GLN A 1 104 ? 24.774 -7.110 26.820 1.00 58.78 104 GLN A N 1
ATOM 808 C CA . GLN A 1 104 ? 25.238 -7.468 28.160 1.00 58.78 104 GLN A CA 1
ATOM 809 C C . GLN A 1 104 ? 26.709 -7.045 28.285 1.00 58.78 104 GLN A C 1
ATOM 811 O O . GLN A 1 104 ? 27.566 -7.891 28.494 1.00 58.78 104 GLN A O 1
ATOM 816 N N . ASP A 1 105 ? 27.000 -5.763 28.075 1.00 56.75 105 ASP A N 1
ATOM 817 C CA . ASP A 1 105 ? 28.339 -5.208 28.270 1.00 56.75 105 ASP A CA 1
ATOM 818 C C . ASP A 1 105 ? 28.232 -4.056 29.277 1.00 56.75 105 ASP A C 1
ATOM 820 O O . ASP A 1 105 ? 28.139 -2.883 28.907 1.00 56.75 105 ASP A O 1
ATOM 824 N N . GLU A 1 106 ? 28.195 -4.435 30.556 1.00 50.16 106 GLU A N 1
ATOM 825 C CA . GLU A 1 106 ? 28.596 -3.612 31.702 1.00 50.16 106 GLU A CA 1
ATOM 826 C C . GLU A 1 106 ? 29.720 -4.347 32.446 1.00 50.16 106 GLU A C 1
ATOM 828 O O . GLU A 1 106 ? 29.571 -5.573 32.672 1.00 50.16 106 GLU A O 1
#

Foldseek 3Di:
DDDDDDPPPDPDDDPVRVVVVCVVVVVVLVCLVVCVPVVPPPQDDDDPDRDDSVVVNVCVVVVVVVVLVVVCVVCVVVVHHRDDDDPVVVCVVVVVDDDDDPPPDD

pLDDT: mean 82.59, std 13.9, range [41.31, 98.12]

Radius of gyration: 19.97 Å; chains: 1; bounding box: 52×33×61 Å

Sequence (106 aa):
MGKEPRLNWQTPPNFAELQQAATTTGEGLLALAKDELSKLRTTFQKDEYLIEPWVVMVQAINHATEHHEQIKSMLTALGITPPRIDGWGYGMATNALTQISPNQDE

InterPro domains:
  IPR034660 DinB/YfiT-like putative metalloenzymes [G3DSA:1.20.120.450] (1-88)
  IPR034660 DinB/YfiT-like putative metalloenzymes [SSF109854] (25-87)